Protein AF-L8MC08-F1 (afdb_monomer)

Nearest PDB structures (foldseek):
  6hix-assembly1_A4  TM=2.546E-01  e=4.519E+00  Trypanosoma brucei brucei
  6gaw-assembly1_BY  TM=1.530E-01  e=3.711E+00  Sus scrofa
  6zsc-assembly1_XV  TM=1.420E-01  e=6.701E+00  Homo sapiens
  8any-assembly1_V  TM=1.588E-01  e=9.307E+00  Homo sapiens

pLDDT: mean 70.25, std 13.34, range [45.12, 91.69]

Foldseek 3Di:
DDDWDWDWDQDPVRDIDIDTDDDDPPDDDDDDDDDDDDPPPPPCPPPDVPDPDPPDDDPDDPPCPVCVVVCCVVCVPDPDPDDDDDD

Radius of gyration: 27.73 Å; Cα contacts (8 Å, |Δi|>4): 29; chains: 1; bounding box: 45×31×85 Å

Structure (mmCIF, N/CA/C/O backbone):
data_AF-L8MC08-F1
#
_entry.id   AF-L8MC08-F1
#
loop_
_atom_site.group_PDB
_atom_site.id
_atom_site.type_symbol
_atom_site.label_atom_id
_atom_site.label_alt_id
_atom_site.label_comp_id
_atom_site.label_asym_id
_atom_site.label_entity_id
_atom_site.label_seq_id
_atom_site.pdbx_PDB_ins_code
_atom_site.Cartn_x
_atom_site.Cartn_y
_atom_site.Cartn_z
_atom_site.occupancy
_atom_site.B_iso_or_equiv
_atom_site.auth_seq_id
_atom_site.auth_comp_id
_atom_site.auth_asym_id
_atom_site.auth_atom_id
_atom_site.pdbx_PDB_model_num
ATOM 1 N N . MET A 1 1 ? -8.030 -17.034 -16.796 1.00 60.38 1 MET A N 1
ATOM 2 C CA . MET A 1 1 ? -7.386 -16.126 -15.824 1.00 60.38 1 MET A CA 1
ATOM 3 C C . MET A 1 1 ? -5.884 -16.331 -15.949 1.00 60.38 1 MET A C 1
ATOM 5 O O . MET A 1 1 ? -5.457 -17.477 -15.884 1.00 60.38 1 MET A O 1
ATOM 9 N N . ARG A 1 2 ? -5.106 -15.285 -16.252 1.00 68.06 2 ARG A N 1
ATOM 10 C CA . ARG A 1 2 ? -3.646 -15.377 -16.424 1.00 68.06 2 ARG A CA 1
ATOM 11 C C . ARG A 1 2 ? -2.987 -14.620 -15.279 1.00 68.06 2 ARG A C 1
ATOM 13 O O . ARG A 1 2 ? -3.387 -13.501 -14.983 1.00 68.06 2 ARG A O 1
ATOM 20 N N . THR A 1 3 ? -2.010 -15.244 -14.638 1.00 73.81 3 THR A N 1
ATOM 21 C CA . THR A 1 3 ? -1.252 -14.624 -13.551 1.00 73.81 3 THR A CA 1
ATOM 22 C C . THR A 1 3 ? -0.035 -13.921 -14.134 1.00 73.81 3 THR A C 1
ATOM 24 O O . THR A 1 3 ? 0.743 -14.548 -14.852 1.00 73.81 3 THR A O 1
ATOM 27 N N . ILE A 1 4 ? 0.138 -12.640 -13.815 1.00 77.69 4 ILE A N 1
ATOM 28 C CA . ILE A 1 4 ? 1.350 -11.875 -14.124 1.00 77.69 4 ILE A CA 1
ATOM 29 C C . ILE A 1 4 ? 2.203 -11.846 -12.857 1.00 77.69 4 ILE A C 1
ATOM 31 O O . ILE A 1 4 ? 1.693 -11.593 -11.765 1.00 77.69 4 ILE A O 1
ATOM 35 N N . ARG A 1 5 ? 3.498 -12.143 -12.985 1.00 80.56 5 ARG A N 1
ATOM 36 C CA . ARG A 1 5 ? 4.447 -12.053 -11.871 1.00 80.56 5 ARG A CA 1
ATOM 37 C C . ARG A 1 5 ? 5.177 -10.720 -11.945 1.00 80.56 5 ARG A C 1
ATOM 39 O O . ARG A 1 5 ? 5.933 -10.485 -12.884 1.00 80.56 5 ARG A O 1
ATOM 46 N N . LEU A 1 6 ? 4.983 -9.890 -10.927 1.00 84.44 6 LEU A N 1
ATOM 47 C CA . LEU A 1 6 ? 5.754 -8.670 -10.729 1.00 84.44 6 LEU A CA 1
ATOM 48 C C . LEU A 1 6 ? 6.829 -8.901 -9.670 1.00 84.44 6 LEU A C 1
ATOM 50 O O . LEU A 1 6 ? 6.609 -9.623 -8.696 1.00 84.44 6 LEU A O 1
ATOM 54 N N . ARG A 1 7 ? 7.989 -8.274 -9.859 1.00 85.69 7 ARG A N 1
ATOM 55 C CA . ARG A 1 7 ? 9.024 -8.168 -8.827 1.00 85.69 7 ARG A CA 1
ATOM 56 C C . ARG A 1 7 ? 9.135 -6.711 -8.400 1.00 85.69 7 ARG A C 1
ATOM 58 O O . ARG A 1 7 ? 9.237 -5.838 -9.257 1.00 85.69 7 ARG A O 1
ATOM 65 N N . SER A 1 8 ? 9.135 -6.478 -7.094 1.00 88.62 8 SER A N 1
ATOM 66 C CA . SER A 1 8 ? 9.322 -5.159 -6.495 1.00 88.62 8 SER A CA 1
ATOM 67 C C . SER A 1 8 ? 10.634 -5.098 -5.721 1.00 88.62 8 SER A C 1
ATOM 69 O O . SER A 1 8 ? 10.979 -6.050 -5.016 1.00 88.62 8 SER A O 1
ATOM 71 N N . HIS A 1 9 ? 11.333 -3.973 -5.818 1.00 90.62 9 HIS A N 1
ATOM 72 C CA . HIS A 1 9 ? 12.482 -3.647 -4.980 1.00 90.62 9 HIS A CA 1
ATOM 73 C C . HIS A 1 9 ? 12.372 -2.194 -4.520 1.00 90.62 9 HIS A C 1
ATOM 75 O O . HIS A 1 9 ? 11.976 -1.341 -5.310 1.00 90.62 9 HIS A O 1
ATOM 81 N N . VAL A 1 10 ? 12.684 -1.932 -3.251 1.00 88.12 10 VAL A N 1
ATOM 82 C CA . VAL A 1 10 ? 12.795 -0.571 -2.719 1.00 88.12 10 VAL A CA 1
ATOM 83 C C . VAL A 1 10 ? 14.271 -0.292 -2.510 1.00 88.12 10 VAL A C 1
ATOM 85 O O . VAL A 1 10 ? 14.930 -1.014 -1.758 1.00 88.12 10 VAL A O 1
ATOM 88 N N . ASP A 1 11 ? 14.767 0.724 -3.201 1.00 91.00 11 ASP A N 1
ATOM 89 C CA . ASP A 1 11 ? 16.153 1.153 -3.116 1.00 91.00 11 ASP A CA 1
ATOM 90 C C . ASP A 1 11 ? 16.422 1.934 -1.826 1.00 91.00 11 ASP A C 1
ATOM 92 O O . ASP A 1 11 ? 15.526 2.378 -1.104 1.00 91.00 11 ASP A O 1
ATOM 96 N N . VAL A 1 12 ? 17.708 2.131 -1.546 1.00 87.94 12 VAL A N 1
ATOM 97 C CA . VAL A 1 12 ? 18.197 2.854 -0.363 1.00 87.94 12 VAL A CA 1
ATOM 98 C C . VAL A 1 12 ? 17.771 4.329 -0.346 1.00 87.94 12 VAL A C 1
ATOM 100 O O . VAL A 1 12 ? 17.740 4.939 0.718 1.00 87.94 12 VAL A O 1
ATOM 103 N N . ASP A 1 13 ? 17.450 4.900 -1.509 1.00 91.69 13 ASP A N 1
ATOM 104 C CA . ASP A 1 13 ? 16.932 6.264 -1.668 1.00 91.69 13 ASP A C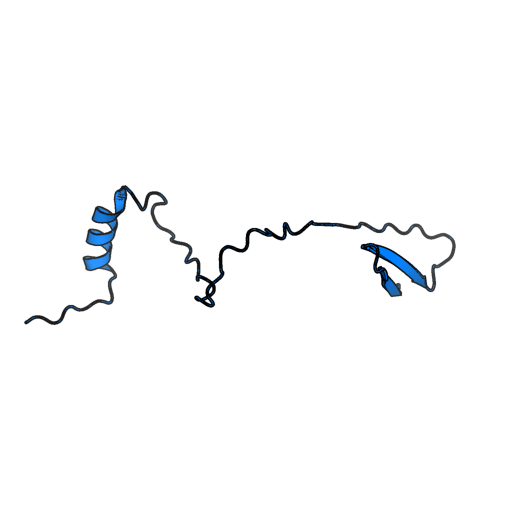A 1
ATOM 105 C C . ASP A 1 13 ? 15.399 6.353 -1.534 1.00 91.69 13 ASP A C 1
ATOM 107 O O . ASP A 1 13 ? 14.827 7.438 -1.636 1.00 91.69 13 ASP A O 1
ATOM 111 N N . GLY A 1 14 ? 14.732 5.220 -1.285 1.00 81.56 14 GLY A N 1
ATOM 112 C CA . GLY A 1 14 ? 13.282 5.121 -1.157 1.00 81.56 14 GLY A CA 1
ATOM 113 C C . GLY A 1 14 ? 12.535 5.009 -2.486 1.00 81.56 14 GLY A C 1
ATOM 114 O O . GLY A 1 14 ? 11.302 4.989 -2.478 1.00 81.56 14 GLY A O 1
ATOM 115 N N . SER A 1 15 ? 13.230 4.922 -3.623 1.00 84.94 15 SER A N 1
ATOM 116 C CA . SER A 1 15 ? 12.579 4.679 -4.910 1.00 84.94 15 SER A CA 1
ATOM 117 C C . SER A 1 15 ? 12.064 3.234 -5.015 1.00 84.94 15 SER A C 1
ATOM 119 O O . SER A 1 15 ? 12.678 2.287 -4.523 1.00 84.94 15 SER A O 1
ATOM 121 N N . LEU A 1 16 ? 10.881 3.061 -5.621 1.00 86.56 16 LEU A N 1
ATOM 122 C CA . LEU A 1 16 ? 10.258 1.755 -5.856 1.00 86.56 16 LEU A CA 1
ATOM 123 C C . LEU A 1 16 ? 10.474 1.340 -7.313 1.00 86.56 16 LEU A C 1
ATOM 125 O O . LEU A 1 16 ? 9.941 1.964 -8.231 1.00 86.56 16 LEU A O 1
ATOM 129 N N . GLN A 1 17 ? 11.189 0.239 -7.519 1.00 88.75 17 GLN A N 1
ATOM 130 C CA . GLN A 1 17 ? 11.363 -0.384 -8.824 1.00 88.75 17 GLN A CA 1
ATOM 131 C C . GLN A 1 17 ? 10.375 -1.536 -9.002 1.00 88.75 17 GLN A C 1
ATOM 133 O O . GLN A 1 17 ? 10.266 -2.419 -8.146 1.00 88.75 17 GLN A O 1
ATOM 138 N N . LEU A 1 18 ? 9.685 -1.556 -10.143 1.00 86.94 18 LEU A N 1
ATOM 139 C CA . LEU A 1 18 ? 8.776 -2.629 -10.539 1.00 86.94 18 LEU A CA 1
ATOM 140 C C . LEU A 1 18 ? 9.255 -3.250 -11.849 1.00 86.94 18 LEU A C 1
ATOM 142 O O . LEU A 1 18 ? 9.363 -2.571 -12.867 1.00 86.94 18 LEU A O 1
ATOM 146 N N . GLN A 1 19 ? 9.508 -4.556 -11.831 1.00 86.88 19 GLN A N 1
ATOM 147 C CA . GLN A 1 19 ? 9.857 -5.318 -13.024 1.00 86.88 19 GLN A CA 1
ATOM 148 C C . GLN A 1 19 ? 8.676 -6.188 -13.459 1.00 86.88 19 GLN A C 1
ATOM 150 O O . GLN A 1 19 ? 8.243 -7.088 -12.730 1.00 86.88 19 GLN A O 1
ATOM 155 N N . LEU A 1 20 ? 8.185 -5.927 -14.670 1.00 83.44 20 LEU A N 1
ATOM 156 C CA . LEU A 1 20 ? 7.152 -6.705 -15.349 1.00 83.44 20 LEU A CA 1
ATOM 157 C C . LEU A 1 20 ? 7.830 -7.771 -16.218 1.00 83.44 20 LEU A C 1
ATOM 159 O O . LEU A 1 20 ? 8.513 -7.440 -17.185 1.00 83.44 20 LEU A O 1
ATOM 163 N N . ASN A 1 21 ? 7.653 -9.045 -15.868 1.00 75.00 21 ASN A N 1
ATOM 164 C CA . ASN A 1 21 ? 8.137 -10.167 -16.673 1.00 75.00 21 ASN A CA 1
ATOM 165 C C . ASN A 1 21 ? 6.953 -10.790 -17.425 1.00 75.00 21 ASN A C 1
ATOM 167 O O . ASN A 1 21 ? 5.872 -10.928 -16.854 1.00 75.00 21 ASN A O 1
ATOM 171 N N . ASP A 1 22 ? 7.160 -11.182 -18.684 1.00 75.12 22 ASP A N 1
ATOM 172 C CA . ASP A 1 22 ? 6.139 -11.803 -19.545 1.00 75.12 22 ASP A CA 1
ATOM 173 C C . ASP A 1 22 ? 4.897 -10.939 -19.821 1.00 75.12 22 ASP A C 1
ATOM 175 O O . ASP A 1 22 ? 3.756 -11.409 -19.733 1.00 75.12 22 ASP A O 1
ATOM 179 N N . LEU A 1 23 ? 5.116 -9.682 -20.214 1.00 74.00 23 LEU A N 1
ATOM 180 C CA . LEU A 1 23 ? 4.052 -8.848 -20.767 1.00 74.00 23 LEU A CA 1
ATOM 181 C C . LEU A 1 23 ? 3.586 -9.422 -22.115 1.00 74.00 23 LEU A C 1
ATOM 183 O O . LEU A 1 23 ? 4.392 -9.515 -23.045 1.00 74.00 23 LEU A O 1
ATOM 187 N N . PRO A 1 24 ? 2.314 -9.829 -22.256 1.00 71.12 24 PRO A N 1
ATOM 188 C CA . PRO A 1 24 ? 1.767 -10.117 -23.573 1.00 71.12 24 PRO A CA 1
ATOM 189 C C . PRO A 1 24 ? 1.785 -8.838 -24.418 1.00 71.12 24 PRO A C 1
ATOM 191 O O . PRO A 1 24 ? 1.477 -7.756 -23.922 1.00 71.12 24 PRO A O 1
ATOM 194 N N . ALA A 1 25 ? 2.155 -8.970 -25.692 1.00 77.06 25 ALA A N 1
ATOM 195 C CA . ALA A 1 25 ? 2.043 -7.868 -26.638 1.00 77.06 25 ALA A CA 1
ATOM 196 C C . ALA A 1 25 ? 0.583 -7.392 -26.717 1.00 77.06 25 ALA A C 1
ATOM 198 O O . ALA A 1 25 ? -0.334 -8.212 -26.624 1.00 77.06 25 ALA A O 1
ATOM 199 N N . ASP A 1 26 ? 0.398 -6.086 -26.923 1.00 80.12 26 ASP A N 1
ATOM 200 C CA . ASP A 1 26 ? -0.910 -5.480 -27.204 1.00 80.12 26 ASP A CA 1
ATOM 201 C C . ASP A 1 26 ? -1.927 -5.580 -26.042 1.00 80.12 26 ASP A C 1
ATOM 203 O O . ASP A 1 26 ? -3.126 -5.759 -26.250 1.00 80.12 26 ASP A O 1
ATOM 207 N N . GLN A 1 27 ? -1.451 -5.485 -24.792 1.00 77.50 27 GLN A N 1
ATOM 208 C CA . GLN A 1 27 ? -2.309 -5.362 -23.608 1.00 77.50 27 GLN A CA 1
ATOM 209 C C . GLN A 1 27 ? -2.052 -4.072 -22.837 1.00 77.50 27 GLN A C 1
ATOM 211 O O . GLN A 1 27 ? -0.908 -3.744 -22.518 1.00 77.50 27 GLN A O 1
ATOM 216 N N . ASP A 1 28 ? -3.145 -3.423 -22.445 1.00 77.62 28 ASP A N 1
ATOM 217 C CA . ASP A 1 28 ? -3.133 -2.349 -21.462 1.00 77.62 28 ASP A CA 1
ATOM 218 C C . ASP A 1 28 ? -3.092 -2.935 -20.048 1.00 77.62 28 ASP A C 1
ATOM 220 O O . ASP A 1 28 ? -3.846 -3.852 -19.705 1.00 77.62 28 ASP A O 1
ATOM 224 N N . ILE A 1 29 ? -2.200 -2.400 -19.216 1.00 77.38 29 ILE A N 1
ATOM 225 C CA . ILE A 1 29 ? -2.071 -2.774 -17.808 1.00 77.38 29 ILE A CA 1
ATOM 226 C C . ILE A 1 29 ? -2.120 -1.506 -16.976 1.00 77.38 29 ILE A C 1
ATOM 228 O O . ILE A 1 29 ? -1.294 -0.610 -17.13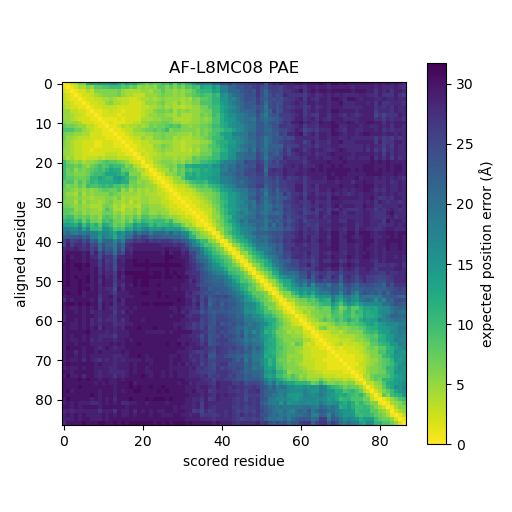4 1.00 77.38 29 ILE A O 1
ATOM 232 N N . GLU A 1 30 ? -3.074 -1.464 -16.056 1.00 81.00 30 GLU A N 1
ATOM 233 C CA . GLU A 1 30 ? -3.210 -0.397 -15.078 1.00 81.00 30 GLU A CA 1
ATOM 234 C C . GLU A 1 30 ? -2.618 -0.849 -13.737 1.00 81.00 30 GLU A C 1
ATOM 236 O O . GLU A 1 30 ? -2.947 -1.920 -13.223 1.00 81.00 30 GLU A O 1
ATOM 241 N N . ILE A 1 31 ? -1.722 -0.035 -13.171 1.00 81.38 31 ILE A N 1
ATOM 242 C CA . ILE A 1 31 ? -1.130 -0.259 -11.849 1.00 81.38 31 ILE A CA 1
ATOM 243 C C . ILE A 1 31 ? -1.509 0.927 -10.966 1.00 81.38 31 ILE A C 1
ATOM 245 O O . ILE A 1 31 ? -1.065 2.048 -11.204 1.00 81.38 31 ILE A O 1
ATOM 249 N N . VAL A 1 32 ? -2.302 0.672 -9.925 1.00 83.69 32 VAL A N 1
ATOM 250 C CA . VAL A 1 32 ? -2.675 1.682 -8.928 1.00 83.69 32 VAL A CA 1
ATOM 251 C C . VAL A 1 32 ? -1.786 1.518 -7.701 1.00 83.69 32 VAL A C 1
ATOM 253 O O . VAL A 1 32 ? -1.844 0.502 -7.007 1.00 83.69 32 VAL A O 1
ATOM 256 N N . LEU A 1 33 ? -0.958 2.525 -7.432 1.00 80.75 33 LEU A N 1
ATOM 257 C CA . LEU A 1 33 ? -0.115 2.588 -6.242 1.00 80.75 33 LEU A CA 1
ATOM 258 C C . LEU A 1 33 ? -0.818 3.422 -5.173 1.00 80.75 33 LEU A C 1
ATOM 260 O O . LEU A 1 33 ? -1.042 4.617 -5.355 1.00 80.75 33 LEU A O 1
ATOM 264 N N . VAL A 1 34 ? -1.145 2.790 -4.049 1.00 82.88 34 VAL A N 1
ATOM 265 C CA . VAL A 1 34 ? -1.686 3.479 -2.875 1.00 82.88 34 VAL A CA 1
ATOM 266 C C . VAL A 1 34 ? -0.575 3.583 -1.841 1.00 82.88 34 VAL A C 1
ATOM 268 O O . VAL A 1 34 ? -0.142 2.580 -1.281 1.00 82.88 34 VAL A O 1
ATOM 271 N N . TYR A 1 35 ? -0.107 4.805 -1.606 1.00 78.00 35 TYR A N 1
ATOM 272 C CA . TYR A 1 35 ? 0.874 5.112 -0.573 1.00 78.00 35 TYR A CA 1
ATOM 273 C C . TYR A 1 35 ? 0.187 5.836 0.586 1.00 78.00 35 TYR A C 1
ATOM 275 O O . TYR A 1 35 ? -0.445 6.873 0.384 1.00 78.00 35 TYR A O 1
ATOM 283 N N . GLN A 1 36 ? 0.329 5.303 1.799 1.00 77.69 36 GLN A N 1
ATOM 284 C CA . GLN A 1 36 ? -0.053 5.985 3.033 1.00 77.69 36 GLN A CA 1
ATOM 285 C C . GLN A 1 36 ? 1.205 6.215 3.877 1.00 77.69 36 GLN A C 1
ATOM 287 O O . GLN A 1 36 ? 1.792 5.243 4.356 1.00 77.69 36 GLN A O 1
ATOM 292 N N . PRO A 1 37 ? 1.643 7.472 4.066 1.00 71.00 37 PRO A N 1
ATO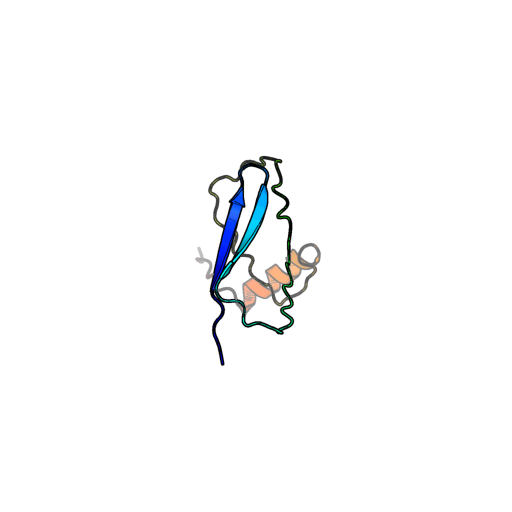M 293 C CA . PRO A 1 37 ? 2.737 7.762 4.977 1.00 71.00 37 PRO A CA 1
ATOM 294 C C . PRO A 1 37 ? 2.282 7.471 6.408 1.00 71.00 37 PRO A C 1
ATOM 296 O O . PRO A 1 37 ? 1.320 8.065 6.897 1.00 71.00 37 PRO A O 1
ATOM 299 N N . VAL A 1 38 ? 2.986 6.576 7.097 1.00 70.25 38 VAL A N 1
ATOM 300 C CA . VAL A 1 38 ? 2.860 6.463 8.550 1.00 70.25 38 VAL A CA 1
ATOM 301 C C . VAL A 1 38 ? 3.645 7.627 9.131 1.00 70.25 38 VAL A C 1
ATOM 303 O O . VAL A 1 38 ? 4.856 7.717 8.931 1.00 70.25 38 VAL A O 1
ATOM 306 N N . ALA A 1 39 ? 2.963 8.541 9.819 1.00 61.31 39 ALA A N 1
ATOM 307 C CA . ALA A 1 39 ? 3.646 9.529 10.634 1.00 61.31 39 ALA A CA 1
ATOM 308 C C . ALA A 1 39 ? 4.408 8.767 11.723 1.00 61.31 39 ALA A C 1
ATOM 310 O O . ALA A 1 39 ? 3.833 8.343 12.724 1.00 61.31 39 ALA A O 1
ATOM 311 N N . THR A 1 40 ? 5.706 8.549 11.522 1.00 55.38 40 THR A N 1
ATOM 312 C CA . THR A 1 40 ? 6.589 8.197 12.624 1.00 55.38 40 THR A CA 1
ATOM 313 C C . THR A 1 40 ? 6.681 9.456 13.467 1.00 55.38 40 THR A C 1
ATOM 315 O O . THR A 1 40 ? 7.465 10.355 13.163 1.00 55.38 40 THR A O 1
ATOM 318 N N . ASN A 1 41 ? 5.805 9.570 14.464 1.00 50.41 41 ASN A N 1
ATOM 319 C CA . ASN A 1 41 ? 5.949 10.557 15.519 1.00 50.41 41 ASN A CA 1
ATOM 320 C C . ASN A 1 41 ? 7.314 10.312 16.168 1.00 50.41 41 ASN A C 1
ATOM 322 O O . ASN A 1 41 ? 7.461 9.478 17.056 1.00 50.41 41 ASN A O 1
ATOM 326 N N . THR A 1 42 ? 8.326 11.045 15.712 1.00 48.88 42 THR A N 1
ATOM 327 C CA . THR A 1 42 ? 9.609 11.201 16.398 1.00 48.88 42 THR A CA 1
ATOM 328 C C . THR A 1 42 ? 9.449 12.235 17.512 1.00 48.88 42 THR A C 1
ATOM 330 O O . THR A 1 42 ? 10.273 13.121 17.677 1.00 48.88 42 THR A O 1
ATOM 333 N N . ASP A 1 43 ? 8.378 12.100 18.287 1.00 47.84 43 ASP A N 1
ATOM 334 C CA . ASP A 1 43 ? 8.364 12.493 19.680 1.00 47.84 43 ASP A CA 1
ATOM 335 C C . ASP A 1 43 ? 8.374 11.179 20.437 1.00 47.84 43 ASP A C 1
ATOM 337 O O . ASP A 1 43 ? 7.360 10.501 20.599 1.00 47.84 43 ASP A O 1
ATOM 341 N N . LYS A 1 44 ? 9.577 10.786 20.851 1.00 46.12 44 LYS A N 1
ATOM 342 C CA . LYS A 1 44 ? 9.791 9.746 21.846 1.00 46.12 44 LYS A CA 1
ATOM 343 C C . LYS A 1 44 ? 9.172 10.231 23.161 1.00 46.12 44 LYS A C 1
ATOM 345 O O . LYS A 1 44 ? 9.881 10.640 24.075 1.00 46.12 44 LYS A O 1
ATOM 350 N N . LEU A 1 45 ? 7.849 10.183 23.267 1.00 45.12 45 LEU A N 1
ATOM 351 C CA . LEU A 1 45 ? 7.220 9.910 24.544 1.00 45.12 45 LEU A CA 1
ATOM 352 C C . LEU A 1 45 ? 7.610 8.471 24.845 1.00 45.12 45 LEU A C 1
ATOM 354 O O . LEU A 1 45 ? 7.384 7.581 24.029 1.00 45.12 45 LEU A O 1
ATOM 358 N N . ALA A 1 46 ? 8.338 8.280 25.939 1.00 46.44 46 ALA A N 1
ATOM 359 C CA . ALA A 1 46 ? 8.751 6.971 26.396 1.00 46.44 46 ALA A CA 1
ATOM 360 C C . ALA A 1 46 ? 7.514 6.070 26.479 1.00 46.44 46 ALA A C 1
ATOM 362 O O . ALA A 1 46 ? 6.726 6.181 27.414 1.00 46.44 46 ALA A O 1
ATOM 363 N N . ILE A 1 47 ? 7.341 5.204 25.481 1.00 46.88 47 ILE A N 1
ATOM 364 C CA . ILE A 1 47 ? 6.455 4.057 25.580 1.00 46.88 47 ILE A CA 1
ATOM 365 C C . ILE A 1 47 ? 7.194 3.139 26.550 1.00 46.88 47 ILE A C 1
ATOM 367 O O . ILE A 1 47 ? 8.100 2.398 26.173 1.00 46.88 47 ILE A O 1
ATOM 371 N N . SER A 1 48 ? 6.897 3.331 27.837 1.00 50.72 48 SER A N 1
ATOM 372 C CA . SER A 1 48 ? 6.961 2.261 28.825 1.00 50.72 48 SER A CA 1
ATOM 373 C C . SER A 1 48 ? 6.376 1.013 28.167 1.00 50.72 48 SER A C 1
ATOM 375 O O . SER A 1 48 ? 5.386 1.133 27.446 1.00 50.72 48 SER A O 1
ATOM 377 N N . GLU A 1 49 ? 6.959 -0.163 28.381 1.00 52.56 49 GLU A N 1
ATOM 378 C CA . GLU A 1 49 ? 6.367 -1.456 27.997 1.00 52.56 49 GLU A CA 1
ATOM 379 C C . GLU A 1 49 ? 5.075 -1.746 28.802 1.00 52.56 49 GLU A C 1
ATOM 381 O O . GLU A 1 49 ? 4.838 -2.857 29.264 1.00 52.56 49 GLU A O 1
ATOM 386 N N . GLU A 1 50 ? 4.242 -0.734 29.023 1.00 53.22 50 GLU A N 1
ATOM 387 C CA . GLU A 1 50 ? 2.918 -0.836 29.599 1.00 53.22 50 GLU A CA 1
ATOM 388 C C . GLU A 1 50 ? 1.962 -1.142 28.455 1.00 53.22 50 GLU A C 1
ATOM 390 O O . GLU A 1 50 ? 1.639 -0.274 27.650 1.00 53.22 50 GLU A O 1
ATOM 395 N N . GLU A 1 51 ? 1.640 -2.434 28.370 1.00 51.53 51 GLU A N 1
ATOM 396 C CA . GLU A 1 51 ? 0.439 -3.044 27.799 1.00 51.53 51 GLU A CA 1
ATOM 397 C C . GLU A 1 51 ? -0.314 -2.206 26.758 1.00 51.53 51 GLU A C 1
ATOM 399 O O . GLU A 1 51 ? -0.913 -1.181 27.072 1.00 51.53 51 GLU A O 1
ATOM 404 N N . ASP A 1 52 ? -0.358 -2.728 25.528 1.00 48.94 52 ASP A N 1
ATOM 405 C CA . ASP A 1 52 ? -1.272 -2.299 24.467 1.00 48.94 52 ASP A CA 1
ATO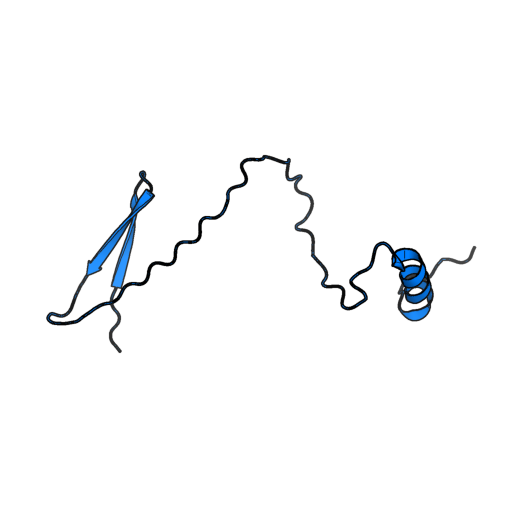M 406 C C . ASP A 1 52 ? -2.675 -2.089 25.072 1.00 48.94 52 ASP A C 1
ATOM 408 O O . ASP A 1 52 ? -3.309 -3.071 25.486 1.00 48.94 52 ASP A O 1
ATOM 412 N N . PRO A 1 53 ? -3.139 -0.835 25.256 1.00 55.28 53 PRO A N 1
ATOM 413 C CA . PRO A 1 53 ? -4.329 -0.599 26.043 1.00 55.28 53 PRO A CA 1
ATOM 414 C C . PRO A 1 53 ? -5.497 -1.185 25.268 1.00 55.28 53 PRO A C 1
ATOM 416 O O . PRO A 1 53 ? -5.836 -0.728 24.176 1.00 55.28 53 PRO A O 1
ATOM 419 N N . ILE A 1 54 ? -6.129 -2.210 25.836 1.00 55.03 54 ILE A N 1
ATOM 420 C CA . ILE A 1 54 ? -7.397 -2.725 25.332 1.00 55.03 54 ILE A CA 1
ATOM 421 C C . ILE A 1 54 ? -8.402 -1.575 25.440 1.00 55.03 54 ILE A C 1
ATOM 423 O O . ILE A 1 54 ? -8.968 -1.314 26.501 1.00 55.03 54 ILE A O 1
ATOM 427 N N . ILE A 1 55 ? -8.613 -0.859 24.335 1.00 61.59 55 ILE A N 1
ATOM 428 C CA . ILE A 1 55 ? -9.662 0.150 24.227 1.00 61.59 55 ILE A CA 1
ATOM 429 C C . ILE A 1 55 ? -10.982 -0.617 24.155 1.00 61.59 55 ILE A C 1
ATOM 431 O O . ILE A 1 55 ? -11.414 -1.076 23.097 1.00 61.59 55 ILE A O 1
ATOM 435 N N . GLY A 1 56 ? -11.613 -0.796 25.313 1.00 57.47 56 GLY A N 1
ATOM 436 C CA . GLY A 1 56 ? -12.975 -1.299 25.399 1.00 57.47 56 GLY A CA 1
ATOM 437 C C . GLY A 1 56 ? -13.935 -0.282 24.787 1.00 57.47 56 GLY A C 1
ATOM 438 O O . GLY A 1 56 ? -14.018 0.856 25.246 1.00 57.47 56 GLY A O 1
ATOM 439 N N . LEU A 1 57 ? -14.675 -0.685 23.753 1.00 61.00 57 LEU A N 1
ATOM 440 C CA . LEU A 1 57 ? -15.799 0.101 23.251 1.00 61.00 57 LEU A CA 1
ATOM 441 C C . LEU A 1 57 ? -16.908 0.078 24.308 1.00 61.00 57 LEU A C 1
ATOM 443 O O . LEU A 1 57 ? -17.572 -0.940 24.500 1.00 61.00 57 LEU A O 1
ATOM 447 N N . PHE A 1 58 ? -17.095 1.194 25.008 1.00 65.25 58 PHE A N 1
ATOM 448 C CA . PHE A 1 58 ? -18.212 1.364 25.929 1.00 65.25 58 PHE A CA 1
ATOM 449 C C . PHE A 1 58 ? -19.472 1.707 25.132 1.00 65.25 58 PHE A C 1
ATOM 451 O O . PHE A 1 58 ? -19.528 2.730 24.454 1.00 65.25 58 PHE A O 1
ATOM 458 N N . SER A 1 59 ? -20.489 0.849 25.203 1.00 66.00 59 SER A N 1
ATOM 459 C CA . SER A 1 59 ? -21.771 1.050 24.515 1.00 66.00 59 SER A CA 1
ATOM 460 C C . SER A 1 59 ? -22.732 1.991 25.256 1.00 66.00 59 SER A C 1
ATOM 462 O O . SER A 1 59 ? -23.897 2.083 24.875 1.00 66.00 59 SER A O 1
ATOM 464 N N . GLY A 1 60 ? -22.285 2.630 26.342 1.00 67.12 60 GLY A N 1
ATOM 465 C CA . GLY A 1 60 ? -23.085 3.570 27.124 1.00 67.12 60 GLY A CA 1
ATOM 466 C C . GLY A 1 60 ? -22.856 5.029 26.725 1.00 67.12 60 GLY A C 1
ATOM 467 O O . GLY A 1 60 ? -22.381 5.332 25.632 1.00 67.12 60 GLY A O 1
ATOM 468 N N . SER A 1 61 ? -23.238 5.951 27.609 1.00 68.56 61 SER A N 1
ATOM 469 C CA . SER A 1 61 ? -23.162 7.386 27.326 1.00 68.56 61 SER A CA 1
ATOM 470 C C . SER A 1 61 ? -21.731 7.824 26.974 1.0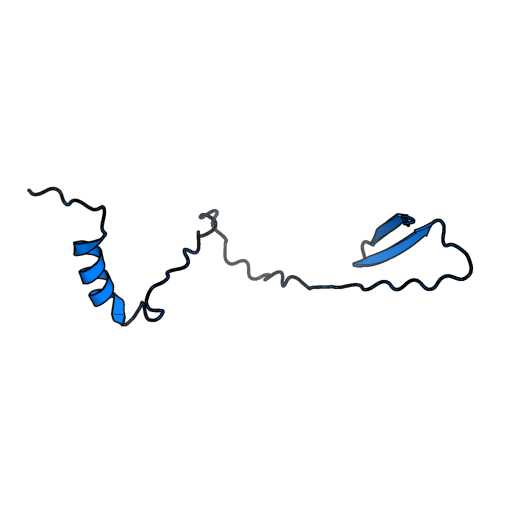0 68.56 61 SER A C 1
ATOM 472 O O . SER A 1 61 ? -20.798 7.490 27.707 1.00 68.56 61 SER A O 1
ATOM 474 N N . PRO A 1 62 ? -21.535 8.616 25.902 1.00 69.75 62 PRO A N 1
ATOM 475 C CA . PRO A 1 62 ? -20.222 9.151 25.548 1.00 69.75 62 PRO A CA 1
ATOM 476 C C . PRO A 1 62 ? -19.725 10.202 26.554 1.00 69.75 62 PRO A C 1
ATOM 478 O O . PRO A 1 62 ? -18.554 10.573 26.530 1.00 69.75 62 PRO A O 1
ATOM 481 N N . ASN A 1 63 ? -20.600 10.689 27.441 1.00 76.69 63 ASN A N 1
ATOM 482 C CA . ASN A 1 63 ? -20.299 11.744 28.400 1.00 76.69 63 ASN A CA 1
ATOM 483 C C . ASN A 1 63 ? -19.910 11.185 29.778 1.00 76.69 63 ASN A C 1
ATOM 485 O O . ASN A 1 63 ? -20.549 11.445 30.797 1.00 76.69 63 ASN A O 1
ATOM 489 N N . LEU A 1 64 ? -18.847 10.380 29.791 1.00 74.56 64 LEU A N 1
ATOM 490 C CA . LEU A 1 64 ? -18.380 9.673 30.986 1.00 74.56 64 LEU A CA 1
ATOM 491 C C . LEU A 1 64 ? -17.929 10.614 32.106 1.00 74.56 64 LEU A C 1
ATOM 493 O O . LEU A 1 64 ? -18.117 10.304 33.278 1.00 74.56 64 LEU A O 1
ATOM 497 N N . ALA A 1 65 ? -17.330 11.754 31.756 1.00 77.62 65 ALA A N 1
ATOM 498 C CA . ALA A 1 65 ? -16.799 12.690 32.741 1.00 77.62 65 ALA A CA 1
ATOM 499 C C . ALA A 1 65 ? -17.923 13.333 33.566 1.00 77.62 65 ALA A C 1
ATOM 501 O O . ALA A 1 65 ? -17.874 13.318 34.796 1.00 77.62 65 ALA A O 1
ATOM 502 N N . GLU A 1 66 ? -18.958 13.845 32.897 1.00 82.88 66 GLU A N 1
ATOM 503 C CA . GLU A 1 66 ? -20.060 14.542 33.565 1.00 82.88 66 GLU A CA 1
ATOM 504 C C . GLU A 1 66 ? -21.010 13.582 34.290 1.00 82.88 66 GLU A C 1
ATOM 506 O O . GLU A 1 66 ? -21.608 13.956 35.294 1.00 82.88 66 GLU A O 1
ATOM 511 N N . GLN A 1 67 ? -21.122 12.338 33.815 1.00 80.31 67 GLN A N 1
ATOM 512 C CA . GLN A 1 67 ? -22.051 11.338 34.357 1.00 80.31 67 GLN A CA 1
ATOM 513 C C . GLN A 1 67 ? -21.367 10.263 35.208 1.00 80.31 67 GLN A C 1
ATOM 515 O O . GLN A 1 67 ? -21.990 9.260 35.547 1.00 80.31 67 GLN A O 1
ATOM 520 N N . SER A 1 68 ? -20.096 10.454 35.563 1.00 78.25 68 SER A N 1
ATOM 521 C CA . SER A 1 68 ? -19.286 9.451 36.270 1.00 78.25 68 SER A CA 1
ATOM 522 C C . SER A 1 68 ? -19.939 8.945 37.560 1.00 78.25 68 SER A C 1
ATOM 524 O O . SER A 1 68 ? -20.000 7.738 37.780 1.00 78.25 68 SER A O 1
ATOM 526 N N . GLU A 1 69 ? -20.485 9.849 38.374 1.00 81.31 69 GLU A N 1
ATOM 527 C CA . GLU A 1 69 ? -21.174 9.517 39.627 1.00 81.31 69 GLU A CA 1
ATOM 528 C C . GLU A 1 69 ? -22.462 8.709 39.388 1.00 81.31 69 GLU A C 1
ATOM 530 O O . GLU A 1 69 ? -22.723 7.721 40.071 1.00 81.31 69 GLU A O 1
ATOM 535 N N . GLU A 1 70 ? -23.255 9.090 38.386 1.00 81.81 70 GLU A N 1
ATOM 536 C CA . GLU A 1 70 ? -24.505 8.404 38.048 1.00 81.81 70 GLU A CA 1
ATOM 537 C C . GLU A 1 70 ? -24.239 6.994 37.499 1.00 81.81 70 GLU A C 1
ATOM 539 O O . GLU A 1 70 ? -24.868 6.028 37.933 1.00 81.81 70 GLU A O 1
ATOM 544 N N . ILE A 1 71 ? -23.256 6.864 36.602 1.00 78.38 71 ILE A N 1
ATOM 545 C CA . ILE A 1 71 ? -22.814 5.582 36.039 1.00 78.38 71 ILE A CA 1
ATOM 546 C C . ILE A 1 71 ? -22.291 4.670 37.153 1.00 78.38 71 ILE A C 1
ATOM 548 O O . ILE A 1 71 ? -22.650 3.494 37.209 1.00 78.38 71 ILE A O 1
ATOM 552 N N . LEU A 1 72 ? -21.482 5.207 38.072 1.00 78.06 72 LEU A N 1
ATOM 553 C CA . LEU A 1 72 ? -20.946 4.450 39.200 1.00 78.06 72 LEU 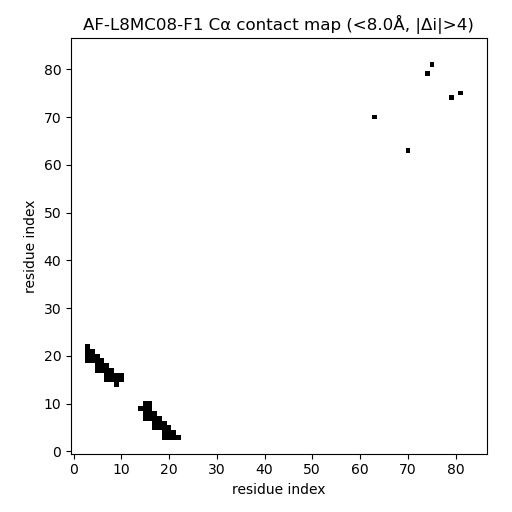A CA 1
ATOM 554 C C . LEU A 1 72 ? -22.065 3.899 40.092 1.00 78.06 72 LEU A C 1
ATOM 556 O O . LEU A 1 72 ? -22.040 2.722 40.453 1.00 78.06 72 LEU A O 1
ATOM 560 N N . GLN A 1 73 ? -23.060 4.725 40.423 1.00 78.69 73 GLN A N 1
ATOM 561 C CA . GLN A 1 73 ? -24.197 4.313 41.248 1.00 78.69 73 GLN A CA 1
ATOM 562 C C . GLN A 1 73 ? -25.064 3.245 40.566 1.00 78.69 73 GLN A C 1
ATOM 564 O O . GLN A 1 73 ? -25.507 2.308 41.233 1.00 78.69 73 GLN A O 1
ATOM 569 N N . GLN A 1 74 ? -25.285 3.359 39.252 1.00 74.88 74 GLN A N 1
ATOM 570 C CA . GLN A 1 74 ? -26.056 2.386 38.473 1.00 74.88 74 GLN A CA 1
ATOM 571 C C . GLN A 1 74 ? -25.332 1.034 38.363 1.00 74.88 74 GLN A C 1
ATOM 573 O O . GLN A 1 74 ? -25.920 -0.016 38.641 1.00 74.88 74 GLN A O 1
ATOM 578 N N . GLU A 1 75 ? -24.044 1.047 38.015 1.00 72.81 75 GLU A N 1
ATOM 579 C CA . GLU A 1 75 ? -23.273 -0.171 37.748 1.00 72.81 75 GLU A CA 1
ATOM 580 C C . GLU A 1 75 ? -22.894 -0.931 39.027 1.00 72.81 75 GLU A C 1
ATOM 582 O O . GLU A 1 75 ? -22.963 -2.161 39.034 1.00 72.81 75 GLU A O 1
ATOM 587 N N . ILE A 1 76 ? -22.593 -0.237 40.140 1.00 72.25 76 ILE A N 1
ATOM 588 C CA . ILE A 1 76 ? -22.316 -0.877 41.445 1.00 72.25 76 ILE A CA 1
ATOM 589 C C . ILE A 1 76 ? -23.469 -1.779 41.900 1.00 72.25 76 ILE A C 1
ATOM 591 O O . ILE A 1 76 ? -23.230 -2.771 42.587 1.00 72.25 76 ILE A O 1
ATOM 595 N N . GLN A 1 77 ? -24.710 -1.437 41.548 1.00 66.88 77 GLN A N 1
ATOM 596 C CA . GLN A 1 77 ? -25.893 -2.111 42.074 1.00 66.88 77 GLN A CA 1
ATOM 597 C C . GLN A 1 77 ? -26.434 -3.212 41.158 1.00 66.88 77 GLN A C 1
ATOM 599 O O . GLN A 1 77 ? -26.946 -4.203 41.676 1.00 66.88 77 GLN A O 1
ATOM 604 N N . GLN A 1 78 ? -26.369 -3.049 39.829 1.00 60.84 78 GLN A N 1
ATOM 605 C CA . GLN A 1 78 ? -27.131 -3.917 38.916 1.00 60.84 78 GLN A CA 1
ATOM 606 C C . GLN A 1 78 ? -26.306 -4.948 38.134 1.00 60.84 78 GLN A C 1
ATOM 608 O O . GLN A 1 78 ? -26.837 -6.021 37.863 1.00 60.84 78 GLN A O 1
ATOM 613 N N . ASN A 1 79 ? -25.029 -4.691 37.821 1.00 56.41 79 ASN A N 1
ATOM 614 C CA . ASN A 1 79 ? -24.209 -5.592 36.981 1.00 56.41 79 ASN A CA 1
ATOM 615 C C . ASN A 1 79 ? -22.789 -5.841 37.508 1.00 56.41 79 ASN A C 1
ATOM 617 O O . ASN A 1 79 ? -21.989 -6.545 36.889 1.00 56.41 79 ASN A O 1
ATOM 621 N N . SER A 1 80 ? -22.460 -5.280 38.664 1.00 55.72 80 SER A N 1
ATOM 622 C CA . SER A 1 80 ? -21.144 -5.420 39.257 1.00 55.72 80 SER A CA 1
ATOM 623 C C . SER A 1 80 ? -20.972 -6.811 39.879 1.00 55.72 80 SER A C 1
ATOM 625 O O . SER A 1 80 ? -21.594 -7.145 40.883 1.00 55.72 80 SER A O 1
ATOM 627 N N . GLY A 1 81 ? -20.065 -7.625 39.324 1.00 57.56 81 GLY A N 1
ATOM 628 C CA . GLY A 1 81 ? -19.587 -8.873 39.947 1.00 57.56 81 GLY A CA 1
ATOM 629 C C . GLY A 1 81 ? -18.781 -8.657 41.240 1.00 57.56 81 GLY A C 1
ATOM 630 O O . GLY A 1 81 ? -18.153 -9.585 41.748 1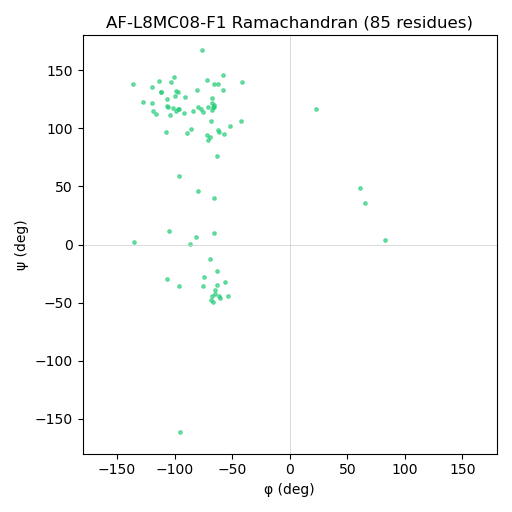.00 57.56 81 GLY A O 1
ATOM 631 N N . TRP A 1 82 ? -18.766 -7.430 41.763 1.00 51.88 82 TRP A N 1
ATOM 632 C CA . TRP A 1 82 ? -18.028 -7.031 42.946 1.00 51.88 82 TRP A CA 1
ATOM 633 C C . TRP A 1 82 ? -18.890 -7.248 44.193 1.00 51.88 82 TRP A C 1
ATOM 635 O O . TRP A 1 82 ? -19.694 -6.406 44.584 1.00 51.88 82 TRP A O 1
ATOM 645 N N . THR A 1 83 ? -18.709 -8.386 44.859 1.00 59.16 83 THR A N 1
ATOM 646 C CA . THR A 1 83 ? -19.230 -8.587 46.216 1.00 59.16 83 THR A CA 1
ATOM 647 C C . THR A 1 83 ? -18.252 -8.003 47.232 1.00 59.16 83 THR A C 1
ATOM 649 O O . THR A 1 83 ? -17.136 -8.503 47.383 1.00 59.16 83 THR A O 1
ATOM 652 N N . TRP A 1 84 ? -18.661 -6.966 47.962 1.00 63.34 84 TRP A N 1
ATOM 653 C CA . TRP A 1 84 ? -17.927 -6.475 49.131 1.00 63.34 84 TRP A CA 1
ATOM 654 C C . TRP A 1 84 ? -17.944 -7.543 50.236 1.00 63.34 84 TRP A C 1
ATOM 656 O O . TRP A 1 84 ? -18.986 -8.150 50.496 1.00 63.34 84 TRP A O 1
ATOM 666 N N . LYS A 1 85 ? -16.8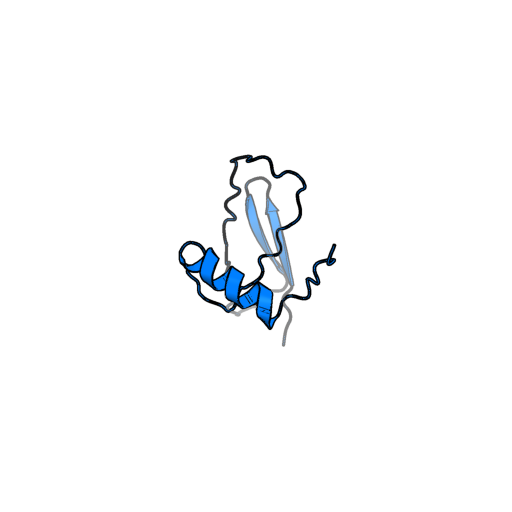20 -7.768 50.930 1.00 54.94 85 LYS A N 1
ATOM 667 C CA . LYS A 1 85 ? -16.851 -8.513 52.197 1.00 54.94 85 LYS A CA 1
ATOM 668 C C . LYS A 1 85 ? -17.521 -7.631 53.245 1.00 54.94 85 LYS A C 1
ATOM 670 O O . LYS A 1 85 ? -17.010 -6.558 53.552 1.00 54.94 85 LYS A O 1
ATOM 675 N N . GLN A 1 86 ? -18.646 -8.087 53.784 1.00 58.16 86 GLN A N 1
ATOM 676 C CA . GLN A 1 86 ? -19.213 -7.491 54.987 1.00 58.16 86 GLN A CA 1
ATOM 677 C C . GLN A 1 86 ? -18.278 -7.790 56.165 1.00 58.16 86 GLN A C 1
ATOM 679 O O . GLN A 1 86 ? -17.905 -8.948 56.376 1.00 58.16 86 GLN A O 1
ATOM 684 N N . SER A 1 87 ? -17.870 -6.733 56.865 1.00 46.62 87 SER A N 1
ATOM 685 C CA . SER A 1 87 ? -17.212 -6.808 58.173 1.00 46.62 87 SER A CA 1
ATOM 686 C C . SER A 1 87 ? -18.226 -7.106 59.268 1.00 46.62 87 SER A C 1
ATOM 688 O O . SER A 1 87 ? -19.354 -6.572 59.167 1.00 46.62 87 SER A O 1
#

Sequence (87 aa):
MRTIRLRSHVDVDGSLQLQLNDLPADQDIEIVLVYQPVATNTDKLAISEE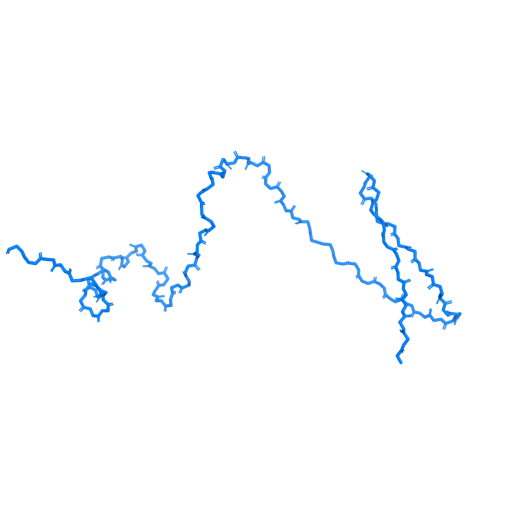EDPIIGLFSGSPNLAEQSEEILQQEIQQNSGWTWKQS

Secondary structure (DSSP, 8-state):
--PPPEEEEE-TTSPEEEEE-SPPTT----------------------S----------S-S-TTTTHHHHHHHHHHHT----PPP-

Solvent-accessible surface area (backbone atoms only — not comparable to full-atom values): 6446 Å² total; per-residue (Å²): 139,83,88,79,61,72,48,78,47,73,48,97,88,70,50,77,49,76,48,82,53,86,77,66,84,98,64,90,82,89,82,87,84,86,85,79,86,75,83,77,70,87,65,83,66,81,76,62,95,69,67,86,74,80,79,74,84,72,92,64,76,91,57,50,81,87,39,41,68,60,52,50,60,52,41,66,73,74,75,49,91,71,78,78,82,83,128

Mean predicted aligned error: 19.16 Å